Protein AF-A0A517PNP6-F1 (afdb_monomer_lite)

Structure (mmCIF, N/CA/C/O backbone):
data_AF-A0A517PNP6-F1
#
_entry.id   AF-A0A517PNP6-F1
#
loop_
_atom_site.group_PDB
_atom_site.id
_atom_site.type_symbol
_atom_site.label_atom_id
_atom_site.label_alt_id
_atom_site.label_comp_id
_atom_site.label_asym_id
_atom_site.label_entity_id
_atom_site.label_seq_id
_atom_site.pdbx_PDB_ins_code
_atom_site.Cartn_x
_atom_site.Cartn_y
_atom_site.Cartn_z
_atom_site.occupancy
_atom_site.B_iso_or_equiv
_atom_site.auth_seq_id
_atom_site.auth_comp_id
_atom_site.auth_asym_id
_atom_site.auth_atom_id
_atom_site.pdbx_PDB_model_num
ATOM 1 N N . MET A 1 1 ? 23.977 6.084 63.025 1.00 39.59 1 MET A N 1
ATOM 2 C CA . MET A 1 1 ? 22.825 5.503 62.296 1.00 39.59 1 MET A CA 1
ATOM 3 C C . MET A 1 1 ? 22.303 6.537 61.298 1.00 39.59 1 MET A C 1
ATOM 5 O O . MET A 1 1 ? 21.668 7.493 61.716 1.00 39.59 1 MET A O 1
ATOM 9 N N . LYS A 1 2 ? 22.639 6.423 60.004 1.00 38.22 2 LYS A N 1
ATOM 10 C CA . LYS A 1 2 ? 22.184 7.344 58.941 1.00 38.22 2 LYS A CA 1
ATOM 11 C C . LYS A 1 2 ? 21.161 6.611 58.070 1.00 38.22 2 LYS A C 1
ATOM 13 O O . LYS A 1 2 ? 21.527 5.673 57.370 1.00 38.22 2 LYS A O 1
ATOM 18 N N . ARG A 1 3 ? 19.887 7.008 58.148 1.00 41.91 3 ARG A N 1
ATOM 19 C CA . ARG A 1 3 ? 18.810 6.483 57.295 1.00 41.91 3 ARG A CA 1
ATOM 20 C C . ARG A 1 3 ? 18.930 7.127 55.911 1.00 41.91 3 ARG A C 1
ATOM 22 O O . ARG A 1 3 ? 18.845 8.345 55.801 1.00 41.91 3 ARG A O 1
ATOM 29 N N . ARG A 1 4 ? 19.173 6.320 54.877 1.00 45.53 4 ARG A N 1
ATOM 30 C CA . ARG A 1 4 ? 19.109 6.743 53.471 1.00 45.53 4 ARG A CA 1
ATOM 31 C C . ARG A 1 4 ? 17.672 6.545 52.992 1.00 45.53 4 ARG A C 1
ATOM 33 O O . ARG A 1 4 ? 17.178 5.424 53.011 1.00 45.53 4 ARG A O 1
ATOM 40 N N . ILE A 1 5 ? 17.012 7.636 52.620 1.00 50.91 5 IL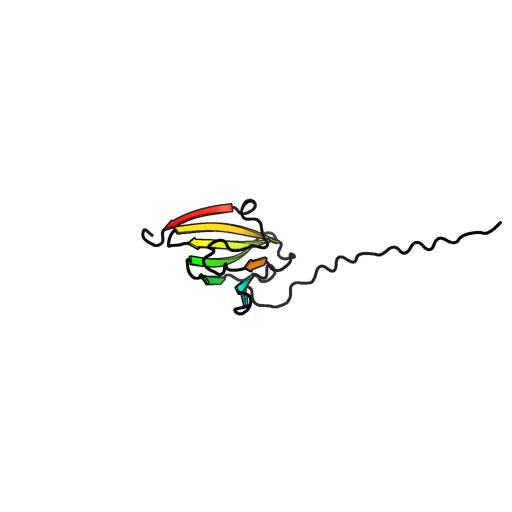E A N 1
ATOM 41 C CA . ILE A 1 5 ? 15.711 7.624 51.947 1.00 50.91 5 ILE A CA 1
ATOM 42 C C . ILE A 1 5 ? 15.995 7.378 50.464 1.00 50.91 5 ILE A C 1
ATOM 44 O O . ILE A 1 5 ? 16.701 8.162 49.836 1.00 50.91 5 ILE A O 1
ATOM 48 N N . ILE A 1 6 ? 15.503 6.261 49.934 1.00 50.97 6 ILE A N 1
ATOM 49 C CA . ILE A 1 6 ? 15.541 5.943 48.504 1.00 50.97 6 ILE A CA 1
ATOM 50 C C . ILE A 1 6 ? 14.221 6.445 47.923 1.00 50.97 6 ILE A C 1
ATOM 52 O O . ILE A 1 6 ? 13.158 5.937 48.270 1.00 50.97 6 ILE A O 1
ATOM 56 N N . LEU A 1 7 ? 14.293 7.483 47.090 1.00 43.91 7 LEU A N 1
ATOM 57 C CA . LEU A 1 7 ? 13.151 8.011 46.353 1.00 43.91 7 LEU A CA 1
ATOM 58 C C . LEU A 1 7 ? 13.003 7.179 45.071 1.00 43.91 7 LEU A C 1
ATOM 60 O O . LEU A 1 7 ? 13.812 7.299 44.153 1.00 43.91 7 LEU A O 1
ATOM 64 N N . LEU A 1 8 ? 12.015 6.287 45.037 1.00 39.94 8 LEU A N 1
ATOM 65 C CA . LEU A 1 8 ? 11.697 5.478 43.863 1.00 39.94 8 LEU A CA 1
ATOM 66 C C . LEU A 1 8 ? 10.794 6.312 42.935 1.00 39.94 8 LEU A C 1
ATOM 68 O O . LEU A 1 8 ? 9.595 6.429 43.182 1.00 39.94 8 LEU A O 1
ATOM 72 N N . LEU A 1 9 ? 11.361 6.935 41.897 1.00 42.62 9 LEU A N 1
ATOM 73 C CA . LEU A 1 9 ? 10.568 7.524 40.813 1.00 42.62 9 LEU A CA 1
ATOM 74 C C . LEU A 1 9 ? 10.058 6.388 39.914 1.00 42.62 9 LEU A C 1
ATOM 76 O O . LEU A 1 9 ? 10.814 5.840 39.114 1.00 42.62 9 LEU A O 1
ATOM 80 N N . LEU A 1 10 ? 8.776 6.040 40.032 1.00 44.78 10 LEU A N 1
ATOM 81 C CA . LEU A 1 10 ? 8.084 5.282 38.993 1.00 44.78 10 LEU A CA 1
ATOM 82 C C . LEU A 1 10 ? 7.849 6.211 37.793 1.00 44.78 10 LEU A C 1
ATOM 84 O O . LEU A 1 10 ? 6.931 7.030 37.808 1.00 44.78 10 LEU A O 1
ATOM 88 N N . LEU A 1 11 ? 8.670 6.077 36.747 1.00 44.19 11 LEU A N 1
ATOM 89 C CA . LEU A 1 11 ? 8.300 6.551 35.416 1.00 44.19 11 LEU A CA 1
ATOM 90 C C . LEU A 1 11 ? 7.168 5.657 34.899 1.00 44.19 11 LEU A C 1
ATOM 92 O O . LEU A 1 11 ? 7.400 4.570 34.374 1.00 44.19 11 LEU A O 1
ATOM 96 N N . LEU A 1 12 ? 5.931 6.124 35.046 1.00 48.09 12 LEU A N 1
ATOM 97 C CA . LEU A 1 12 ? 4.827 5.675 34.209 1.00 48.09 12 LEU A CA 1
ATOM 98 C C . LEU A 1 12 ? 5.134 6.151 32.786 1.00 48.09 12 LEU A C 1
ATOM 100 O O . LEU A 1 12 ? 4.860 7.296 32.431 1.00 48.09 12 LEU A O 1
ATOM 104 N N . ALA A 1 13 ? 5.739 5.276 31.982 1.00 47.84 13 ALA A N 1
ATOM 105 C CA . ALA A 1 13 ? 5.722 5.401 30.535 1.00 47.84 13 ALA A CA 1
ATOM 106 C C . ALA A 1 13 ? 4.257 5.291 30.096 1.00 47.84 13 ALA A C 1
ATOM 108 O O . ALA A 1 13 ? 3.737 4.207 29.834 1.00 47.84 13 ALA A O 1
ATOM 109 N N . GLY A 1 14 ? 3.560 6.427 30.107 1.00 39.97 14 GLY A N 1
ATOM 110 C CA . GLY A 1 14 ? 2.266 6.562 29.474 1.00 39.97 14 GLY A CA 1
ATOM 111 C C . GLY A 1 14 ? 2.460 6.245 28.003 1.00 39.97 14 GLY A C 1
ATOM 112 O O . GLY A 1 14 ? 2.969 7.076 27.254 1.00 39.97 14 GLY A O 1
ATOM 113 N N . CYS A 1 15 ? 2.083 5.031 27.604 1.00 42.53 15 CYS A N 1
ATOM 114 C CA . CYS A 1 15 ? 1.842 4.690 26.214 1.00 42.53 15 CYS A CA 1
ATOM 115 C C . CYS A 1 15 ? 0.694 5.589 25.751 1.00 42.53 15 CYS A C 1
ATOM 117 O O . CYS A 1 15 ? -0.475 5.216 25.833 1.00 42.53 15 CYS A O 1
ATOM 119 N N . SER A 1 16 ? 1.019 6.817 25.348 1.00 41.34 16 SER A N 1
ATOM 120 C CA . SER A 1 16 ? 0.092 7.678 24.635 1.00 41.34 16 SER A CA 1
ATOM 121 C C . SER A 1 16 ? -0.145 6.988 23.304 1.00 41.34 16 SER A C 1
ATOM 123 O O . SER A 1 16 ? 0.631 7.153 22.368 1.00 41.34 16 SER A O 1
ATOM 125 N N . ARG A 1 17 ? -1.183 6.145 23.243 1.00 52.44 17 ARG A N 1
ATOM 126 C CA . ARG A 1 17 ? -1.784 5.753 21.972 1.00 52.44 17 ARG A CA 1
ATOM 127 C C . ARG A 1 17 ? -2.246 7.057 21.345 1.00 52.44 17 ARG A C 1
ATOM 129 O O . ARG A 1 17 ? -3.242 7.632 21.776 1.00 52.44 17 ARG A O 1
ATOM 136 N N . SER A 1 18 ? -1.446 7.576 20.422 1.00 51.88 18 SER A N 1
ATOM 137 C CA . SER A 1 18 ? -1.815 8.716 19.600 1.00 51.88 18 SER A CA 1
ATOM 138 C C . SER A 1 18 ? -3.134 8.364 18.931 1.00 51.88 18 SER A C 1
ATOM 140 O O . SER A 1 18 ? -3.201 7.418 18.150 1.00 51.88 18 SER A O 1
ATOM 142 N N . THR A 1 19 ? -4.197 9.079 19.287 1.00 52.09 19 THR A N 1
ATOM 143 C CA . THR A 1 19 ? -5.468 8.977 18.579 1.00 52.09 19 THR A CA 1
ATOM 144 C C . THR A 1 19 ? -5.212 9.294 17.106 1.00 52.09 19 THR A C 1
ATOM 146 O O . THR A 1 19 ? -4.596 10.332 16.835 1.00 52.09 19 THR A O 1
ATOM 149 N N . PRO A 1 20 ? -5.646 8.438 16.169 1.00 55.12 20 PRO A N 1
ATOM 150 C CA . PRO A 1 20 ? -5.468 8.675 14.745 1.00 55.12 20 PRO A CA 1
ATOM 151 C C . PRO A 1 20 ? -5.992 10.063 14.354 1.00 55.12 20 PRO A C 1
ATOM 153 O O . PRO A 1 20 ? -7.112 10.443 14.698 1.00 55.12 20 PRO A O 1
ATOM 156 N N . SER A 1 21 ? -5.145 10.846 13.687 1.00 55.69 21 SER A N 1
ATOM 157 C CA . SER A 1 21 ? -5.456 12.201 13.214 1.00 55.69 21 SER A CA 1
ATOM 158 C C . SER A 1 21 ? -6.563 12.162 12.140 1.00 55.69 21 SER A C 1
ATOM 160 O O . SER A 1 21 ? -6.591 11.198 11.370 1.00 55.69 21 SER A O 1
ATOM 162 N N . PRO A 1 22 ? -7.445 13.182 12.017 1.00 64.44 22 PRO A N 1
ATOM 163 C CA . PRO A 1 22 ? -8.523 13.245 11.016 1.00 64.44 22 PRO A CA 1
ATOM 164 C C . PRO A 1 22 ? -8.007 13.557 9.593 1.00 64.44 22 PRO A C 1
ATOM 166 O O . PRO A 1 22 ? -8.550 14.401 8.881 1.00 64.44 22 PRO A O 1
ATOM 169 N N . GLY A 1 23 ? -6.912 12.912 9.190 1.00 79.88 23 GLY A N 1
ATOM 170 C CA . GLY A 1 23 ? -6.322 13.014 7.859 1.00 79.88 23 GLY A CA 1
ATOM 171 C C . GLY A 1 23 ? -7.061 12.171 6.812 1.00 79.88 23 GLY A C 1
ATOM 172 O O . GLY A 1 23 ? -7.981 11.422 7.142 1.00 79.88 23 GLY A O 1
ATOM 173 N N . PRO A 1 24 ? -6.663 12.269 5.533 1.00 91.44 24 PRO A N 1
ATOM 174 C CA . PRO A 1 24 ? -7.228 11.438 4.475 1.00 91.44 24 PRO A CA 1
ATOM 175 C C . PRO A 1 24 ? -6.920 9.948 4.705 1.00 91.44 24 PRO A C 1
ATOM 177 O O . PRO A 1 24 ? -5.929 9.602 5.342 1.00 91.44 24 PRO A O 1
ATOM 180 N N . ALA A 1 25 ? -7.738 9.063 4.124 1.00 93.56 25 ALA A N 1
ATOM 181 C CA . ALA A 1 25 ? -7.502 7.614 4.169 1.00 93.56 25 ALA A CA 1
ATOM 182 C C . ALA A 1 25 ? -6.161 7.210 3.536 1.00 93.56 25 ALA A C 1
ATOM 184 O O . ALA A 1 25 ? -5.490 6.312 4.030 1.00 93.56 25 ALA A O 1
ATOM 185 N N . ILE A 1 26 ? -5.776 7.893 2.451 1.00 96.56 26 ILE A N 1
ATOM 186 C CA . ILE A 1 26 ? -4.490 7.729 1.770 1.00 96.56 26 ILE A CA 1
ATOM 187 C C . ILE A 1 26 ? -3.952 9.123 1.429 1.00 96.56 26 ILE A C 1
ATOM 189 O O . ILE A 1 26 ? -4.696 9.953 0.887 1.00 96.56 26 ILE A O 1
ATOM 193 N N . SER A 1 27 ? -2.678 9.367 1.725 1.00 96.00 27 SER A N 1
ATOM 194 C CA . SER A 1 27 ? -1.918 10.561 1.335 1.00 96.00 27 SER A CA 1
ATOM 195 C C . SER A 1 27 ? -0.564 10.180 0.748 1.00 96.00 27 SER A C 1
ATOM 197 O O . SER A 1 27 ? -0.051 9.098 1.022 1.00 96.00 27 SER A O 1
ATOM 199 N N . PHE A 1 28 ? 0.033 11.097 -0.011 1.00 97.12 28 PHE A N 1
ATOM 200 C CA . PHE A 1 28 ? 1.368 10.940 -0.573 1.00 97.12 28 PHE A CA 1
ATOM 201 C C . PHE A 1 28 ? 2.192 12.197 -0.321 1.00 97.12 28 PHE A C 1
ATOM 203 O O . PHE A 1 28 ? 1.721 13.304 -0.584 1.00 97.12 28 PHE A O 1
ATOM 210 N N . ASP A 1 29 ? 3.397 12.012 0.204 1.00 96.88 29 ASP A N 1
ATOM 211 C CA . ASP A 1 29 ? 4.413 13.054 0.282 1.00 96.88 29 ASP A CA 1
ATOM 212 C C . ASP A 1 29 ? 5.367 12.899 -0.906 1.00 96.88 29 ASP A C 1
ATOM 214 O O . ASP A 1 29 ? 6.209 12.002 -0.929 1.00 96.88 29 ASP A O 1
ATOM 218 N N . GLU A 1 30 ? 5.231 13.785 -1.893 1.00 93.62 30 GLU A N 1
ATOM 219 C CA . GLU A 1 30 ? 6.047 13.776 -3.110 1.00 93.62 30 GLU A CA 1
ATOM 220 C C . GLU A 1 30 ? 7.535 14.018 -2.830 1.00 93.62 30 GLU A C 1
ATOM 222 O O . GLU A 1 30 ? 8.388 13.501 -3.551 1.00 93.62 30 GLU A O 1
ATOM 227 N N . ALA A 1 31 ? 7.868 14.785 -1.786 1.00 94.38 31 ALA A N 1
ATOM 228 C CA . ALA A 1 31 ? 9.253 15.132 -1.489 1.00 94.38 31 ALA A CA 1
ATOM 229 C C . ALA A 1 31 ? 10.025 13.930 -0.933 1.00 94.38 31 ALA A C 1
ATOM 231 O O . ALA A 1 31 ? 11.188 13.711 -1.285 1.00 94.38 31 ALA A O 1
ATOM 232 N N . SER A 1 32 ? 9.384 13.143 -0.067 1.00 94.62 32 SER A N 1
ATOM 233 C CA . SER A 1 32 ? 9.986 11.931 0.494 1.00 94.62 32 SER A CA 1
ATOM 234 C C . SER A 1 32 ? 9.713 10.679 -0.341 1.00 94.62 32 SER A C 1
ATOM 236 O O . SER A 1 32 ? 10.523 9.750 -0.292 1.00 94.62 32 SER A O 1
ATOM 238 N N . GLY A 1 33 ? 8.650 10.669 -1.150 1.00 96.31 33 GLY A N 1
ATOM 239 C CA . GLY A 1 33 ? 8.180 9.497 -1.887 1.00 96.31 33 GLY A CA 1
ATOM 240 C C . GLY A 1 33 ? 7.414 8.512 -1.002 1.00 96.31 33 GLY A C 1
ATOM 241 O O . GLY A 1 33 ? 7.466 7.310 -1.250 1.00 96.31 33 GLY A O 1
ATOM 242 N N . VAL A 1 34 ? 6.745 8.993 0.050 1.00 98.38 34 VAL A N 1
ATOM 243 C CA . VAL A 1 34 ? 6.077 8.141 1.045 1.00 98.38 34 VAL A CA 1
ATOM 244 C C . VAL A 1 34 ? 4.563 8.187 0.879 1.00 98.38 34 VAL A C 1
ATOM 246 O O . VAL A 1 34 ? 3.930 9.239 0.995 1.00 98.38 34 VAL A O 1
ATOM 249 N N . ILE A 1 35 ? 3.968 7.018 0.664 1.00 98.25 35 ILE A N 1
ATOM 250 C CA . ILE A 1 35 ? 2.524 6.794 0.744 1.00 98.25 35 ILE A CA 1
ATOM 251 C C . ILE A 1 35 ? 2.185 6.512 2.206 1.00 98.25 35 ILE A C 1
ATOM 253 O O . ILE A 1 35 ? 2.846 5.705 2.856 1.00 98.25 35 ILE A O 1
ATOM 257 N N . THR A 1 36 ? 1.150 7.162 2.728 1.00 97.81 36 THR A N 1
ATOM 258 C CA . THR A 1 36 ? 0.634 6.925 4.082 1.00 97.81 36 THR A CA 1
ATOM 259 C C . THR A 1 36 ? -0.825 6.501 4.011 1.00 97.81 36 THR A C 1
ATOM 261 O O . THR A 1 36 ? -1.623 7.164 3.346 1.00 97.81 36 THR A O 1
ATOM 264 N N . ILE A 1 37 ? -1.176 5.425 4.714 1.00 97.62 37 ILE A N 1
ATOM 265 C CA . ILE A 1 37 ? -2.542 4.911 4.844 1.00 97.62 37 ILE A CA 1
ATOM 266 C C . ILE A 1 37 ? -2.967 5.078 6.303 1.00 97.62 37 ILE A C 1
ATOM 268 O O . ILE A 1 37 ? -2.288 4.602 7.214 1.00 97.62 37 ILE A O 1
ATOM 272 N N . ASN A 1 38 ? -4.084 5.763 6.536 1.00 96.62 38 ASN A N 1
ATOM 273 C CA . ASN A 1 38 ? -4.619 5.969 7.878 1.00 96.62 38 ASN A CA 1
ATOM 274 C C . ASN A 1 38 ? -5.596 4.834 8.235 1.00 96.62 38 ASN A C 1
ATOM 276 O O . ASN A 1 38 ? -6.708 4.822 7.699 1.00 96.62 38 ASN A O 1
ATOM 280 N N . PRO A 1 39 ? -5.232 3.910 9.147 1.00 97.00 39 PRO A N 1
ATOM 281 C CA . PRO A 1 39 ? -6.054 2.746 9.463 1.00 97.00 39 PRO A CA 1
ATOM 282 C C . PRO A 1 39 ? -7.357 3.092 10.184 1.00 97.00 39 PRO A C 1
ATOM 284 O O . PRO A 1 39 ? -8.227 2.242 10.296 1.00 97.00 39 PRO A O 1
ATOM 287 N N . ALA A 1 40 ? -7.522 4.325 10.664 1.00 96.19 40 ALA A N 1
ATOM 288 C CA . ALA A 1 40 ? -8.724 4.747 11.374 1.00 96.19 40 ALA A CA 1
ATOM 289 C C . ALA A 1 40 ? -9.834 5.294 10.469 1.00 96.19 40 ALA A C 1
ATOM 291 O O . ALA A 1 40 ? -10.934 5.577 10.951 1.00 96.19 40 ALA A O 1
ATOM 292 N N . VAL A 1 41 ? -9.552 5.499 9.182 1.00 95.25 41 VAL A N 1
ATOM 293 C CA . VAL A 1 41 ? -10.505 6.089 8.241 1.00 95.25 41 VAL A CA 1
ATOM 294 C C . VAL A 1 41 ? -11.190 4.981 7.452 1.00 95.25 41 VAL A C 1
ATOM 296 O O . VAL A 1 41 ? -10.599 4.397 6.545 1.00 95.25 41 VAL A O 1
ATOM 299 N N . ASP A 1 42 ? -12.471 4.752 7.747 1.00 95.44 42 ASP A N 1
ATOM 300 C CA . ASP A 1 42 ? -13.289 3.786 7.014 1.00 95.44 42 ASP A CA 1
ATOM 301 C C . ASP A 1 42 ? -13.703 4.358 5.655 1.00 95.44 42 ASP A C 1
ATOM 303 O O . ASP A 1 42 ? -14.731 5.023 5.506 1.00 95.44 42 ASP A O 1
ATOM 307 N N . ALA A 1 43 ? -12.859 4.152 4.651 1.00 92.44 43 ALA A N 1
ATOM 308 C CA . ALA A 1 43 ? -13.127 4.584 3.292 1.00 92.44 43 ALA A CA 1
ATOM 309 C C . ALA A 1 43 ? -12.642 3.541 2.293 1.00 92.44 43 ALA A C 1
ATOM 311 O O . ALA A 1 43 ? -11.550 2.989 2.428 1.00 92.44 43 ALA A O 1
ATOM 312 N N . LYS A 1 44 ? -13.429 3.333 1.234 1.00 96.25 44 LYS A N 1
ATOM 313 C CA . LYS A 1 44 ? -12.992 2.577 0.060 1.00 96.25 44 LYS A CA 1
ATOM 314 C C . LYS A 1 44 ? -12.329 3.511 -0.934 1.00 96.25 44 LYS A C 1
ATOM 316 O O . LYS A 1 44 ? -12.971 4.447 -1.416 1.00 96.25 44 LYS A O 1
ATOM 321 N N . ARG A 1 45 ? -11.055 3.283 -1.234 1.00 96.25 45 ARG A N 1
ATOM 322 C CA . ARG A 1 45 ? -10.288 4.140 -2.137 1.00 96.25 45 ARG A CA 1
ATOM 323 C C . ARG A 1 45 ? -9.172 3.353 -2.796 1.00 96.25 45 ARG A C 1
ATOM 325 O O . ARG A 1 45 ? -8.408 2.693 -2.111 1.00 96.25 45 ARG A O 1
ATOM 332 N N . LYS A 1 46 ? -9.041 3.511 -4.111 1.00 97.69 46 LYS A N 1
ATOM 333 C CA . LYS A 1 46 ? -7.945 2.965 -4.907 1.00 97.69 46 LYS A CA 1
ATOM 334 C C . LYS A 1 46 ? -7.083 4.093 -5.450 1.00 97.69 46 LYS A C 1
ATOM 336 O O . LYS A 1 46 ? -7.619 5.057 -5.999 1.00 97.69 46 LYS A O 1
ATOM 341 N N . ILE A 1 47 ? -5.772 3.980 -5.302 1.00 97.50 47 ILE A N 1
ATOM 342 C CA . ILE A 1 47 ? -4.813 4.920 -5.881 1.00 97.50 47 ILE A CA 1
ATOM 343 C C . ILE A 1 47 ? -3.512 4.203 -6.230 1.00 97.50 47 ILE A C 1
ATOM 345 O O . ILE A 1 47 ? -3.111 3.270 -5.539 1.00 97.50 47 ILE A O 1
ATOM 349 N N . SER A 1 48 ? -2.875 4.638 -7.312 1.00 97.75 48 SER A N 1
ATOM 350 C CA . SER A 1 48 ? -1.616 4.092 -7.806 1.00 97.75 48 SER A CA 1
ATOM 351 C C . SER A 1 48 ? -0.565 5.193 -7.879 1.00 97.75 48 SER A C 1
ATOM 353 O O . SER A 1 48 ? -0.885 6.327 -8.247 1.00 97.75 48 SER A O 1
ATOM 355 N N . TYR A 1 49 ? 0.667 4.855 -7.513 1.00 97.44 49 TYR A N 1
ATOM 356 C CA . TYR A 1 49 ? 1.824 5.740 -7.533 1.00 97.44 49 TYR A CA 1
ATOM 357 C C . TYR A 1 49 ? 2.973 5.056 -8.270 1.00 97.44 49 TYR A C 1
ATOM 359 O O . TYR A 1 49 ? 3.392 3.959 -7.901 1.00 97.44 49 TYR A O 1
ATOM 367 N N . GLY A 1 50 ? 3.464 5.708 -9.322 1.00 95.25 50 GLY A N 1
ATOM 368 C CA . GLY A 1 50 ? 4.546 5.194 -10.155 1.00 95.25 50 GLY A CA 1
ATOM 369 C C . GLY A 1 50 ? 5.933 5.543 -9.620 1.00 95.25 50 GLY A C 1
ATOM 370 O O . GLY A 1 50 ? 6.144 6.603 -9.029 1.00 95.25 50 GLY A O 1
ATOM 371 N N . PHE A 1 51 ? 6.884 4.663 -9.902 1.00 95.00 51 PHE A N 1
ATOM 372 C CA . PHE A 1 51 ? 8.325 4.870 -9.791 1.00 95.00 51 PHE A CA 1
ATOM 373 C C . PHE A 1 51 ? 8.987 4.400 -11.107 1.00 95.00 51 PHE A C 1
ATOM 375 O O . PHE A 1 51 ? 8.306 3.834 -11.959 1.00 95.00 51 PHE A O 1
ATOM 382 N N . PRO A 1 52 ? 10.285 4.662 -11.356 1.00 93.00 52 PRO A N 1
ATOM 383 C CA . PRO A 1 52 ? 10.869 4.506 -12.695 1.00 93.00 52 PRO A CA 1
ATOM 384 C C . PRO A 1 52 ? 10.682 3.144 -13.384 1.00 93.00 52 PRO A C 1
ATOM 386 O O . PRO A 1 52 ? 10.640 3.110 -14.610 1.00 93.00 52 PRO A O 1
ATOM 389 N N . LEU A 1 53 ? 10.582 2.051 -12.623 1.00 94.06 53 LEU A N 1
ATOM 390 C CA . LEU A 1 53 ? 10.479 0.682 -13.143 1.00 94.06 53 LEU A CA 1
ATOM 391 C C . LEU A 1 53 ? 9.162 -0.017 -12.781 1.00 94.06 53 LEU A C 1
ATOM 393 O O . LEU A 1 53 ? 9.036 -1.220 -12.996 1.00 94.06 53 LEU A O 1
ATOM 397 N N . GLY A 1 54 ? 8.190 0.702 -12.222 1.00 96.25 54 GLY A N 1
ATOM 398 C CA . GLY A 1 54 ? 6.971 0.062 -11.749 1.00 96.25 54 GLY A CA 1
ATOM 399 C C . GLY A 1 54 ? 6.030 0.988 -11.001 1.00 96.25 54 GLY A C 1
ATOM 400 O O . GLY A 1 54 ? 6.079 2.218 -11.118 1.00 96.25 54 GLY A O 1
ATOM 401 N N . SER A 1 55 ? 5.151 0.392 -10.210 1.00 97.38 55 SER A N 1
ATOM 402 C CA . SER A 1 55 ? 4.161 1.121 -9.437 1.00 97.38 55 SER A CA 1
ATOM 403 C C . SER A 1 55 ? 3.736 0.378 -8.176 1.00 97.38 55 SER A C 1
ATOM 405 O O . SER A 1 55 ? 3.802 -0.847 -8.063 1.00 97.38 55 SER A O 1
ATOM 407 N N . VAL A 1 56 ? 3.260 1.152 -7.205 1.00 98.31 56 VAL A N 1
ATOM 408 C CA . VAL A 1 56 ? 2.506 0.644 -6.060 1.00 98.31 56 VAL A CA 1
ATOM 409 C C . VAL A 1 56 ? 1.065 1.091 -6.210 1.00 98.31 56 VAL A C 1
ATOM 411 O O . VAL A 1 56 ? 0.790 2.284 -6.341 1.00 98.31 56 VAL A O 1
ATOM 414 N N . THR A 1 57 ? 0.129 0.150 -6.130 1.00 98.56 57 THR A N 1
ATOM 415 C CA . THR A 1 57 ? -1.300 0.461 -6.016 1.00 98.56 57 THR A CA 1
ATOM 416 C C . THR A 1 57 ? -1.812 0.041 -4.649 1.00 98.56 57 THR A C 1
ATOM 418 O O . THR A 1 57 ? -1.629 -1.099 -4.233 1.00 98.56 57 THR A O 1
ATOM 421 N N . VAL A 1 58 ? -2.483 0.963 -3.965 1.00 98.38 58 VAL A N 1
ATOM 422 C CA . VAL A 1 58 ? -3.163 0.714 -2.693 1.00 98.38 58 VAL A CA 1
ATOM 423 C C . VAL A 1 58 ? -4.663 0.830 -2.914 1.00 98.38 58 VAL A C 1
ATOM 425 O O . VAL A 1 58 ? -5.141 1.831 -3.456 1.00 98.38 58 VAL A O 1
ATOM 428 N N . GLU A 1 59 ? -5.410 -0.171 -2.462 1.00 98.44 59 GLU A N 1
ATOM 429 C CA . GLU A 1 59 ? -6.869 -0.167 -2.460 1.00 98.44 59 GLU A CA 1
ATOM 430 C C . GLU A 1 59 ? -7.406 -0.451 -1.057 1.00 98.44 59 GLU A C 1
ATOM 432 O O . GLU A 1 59 ? -7.436 -1.595 -0.617 1.00 98.44 59 GLU A O 1
ATOM 437 N N . THR A 1 60 ? -7.850 0.577 -0.332 1.00 98.12 60 THR A N 1
ATOM 438 C CA . THR A 1 60 ? -8.543 0.374 0.944 1.00 98.12 60 THR A CA 1
ATOM 439 C C . THR A 1 60 ? -9.924 -0.226 0.685 1.00 98.12 60 THR A C 1
ATOM 441 O O . THR A 1 60 ? -10.697 0.280 -0.131 1.00 98.12 60 THR A O 1
ATOM 444 N N . LEU A 1 61 ? -10.247 -1.313 1.383 1.00 98.19 61 LEU A N 1
ATOM 445 C CA . LEU A 1 61 ? -11.504 -2.056 1.248 1.00 98.19 61 LEU A CA 1
ATOM 446 C C . LEU A 1 61 ? -12.521 -1.702 2.346 1.00 98.19 61 LEU A C 1
ATOM 448 O O . LEU A 1 61 ? -13.685 -2.101 2.255 1.00 98.19 61 LEU A O 1
ATOM 452 N N . GLY A 1 62 ? -12.095 -0.925 3.344 1.00 97.06 62 GLY A N 1
ATOM 453 C CA . GLY A 1 62 ? -12.884 -0.509 4.503 1.00 97.06 62 GLY A CA 1
ATOM 454 C C . GLY A 1 62 ? -12.582 -1.333 5.753 1.00 97.06 62 GLY A C 1
ATOM 455 O O . GLY A 1 62 ? -11.697 -2.195 5.760 1.00 97.06 62 GLY A O 1
ATOM 456 N N . HIS A 1 63 ? -13.312 -1.046 6.826 1.00 97.94 63 HIS A N 1
ATOM 457 C CA . HIS A 1 63 ? -13.119 -1.709 8.110 1.00 97.94 63 HIS A CA 1
ATOM 458 C C . HIS A 1 63 ? -13.871 -3.038 8.212 1.00 97.94 63 HIS A C 1
ATOM 460 O O . HIS A 1 63 ? -15.019 -3.179 7.780 1.00 97.94 63 HIS A O 1
ATOM 466 N N . LYS A 1 64 ? -13.247 -4.013 8.872 1.00 97.56 64 LYS A N 1
ATOM 467 C CA . LYS A 1 64 ? -13.875 -5.267 9.284 1.00 97.56 64 LYS A CA 1
ATOM 468 C C . LYS A 1 64 ? -13.261 -5.734 10.599 1.00 97.56 64 LYS A C 1
ATOM 470 O O . LYS A 1 64 ? -12.049 -5.782 10.720 1.00 97.56 64 LYS A O 1
ATOM 475 N N . GLU A 1 65 ? -14.101 -6.085 11.573 1.00 96.56 65 GLU 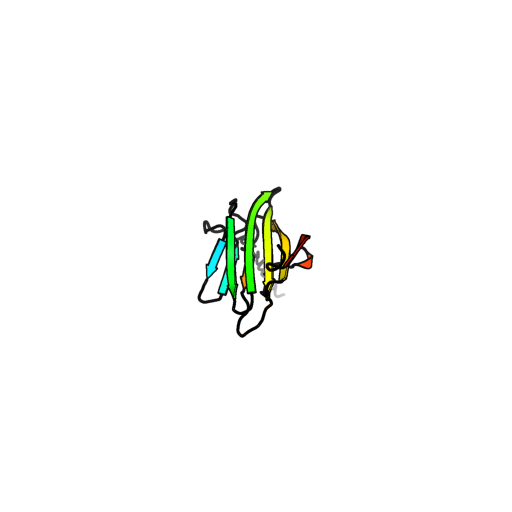A N 1
ATOM 476 C CA . GLU A 1 65 ? -13.659 -6.703 12.841 1.00 96.56 65 GLU A CA 1
ATOM 477 C C . GLU A 1 65 ? -12.591 -5.891 13.611 1.00 96.56 65 GLU A C 1
ATOM 479 O O . GLU A 1 65 ? -11.775 -6.447 14.334 1.00 96.56 65 GLU A O 1
ATOM 484 N N . GLY A 1 66 ? -12.624 -4.556 13.502 1.00 97.06 66 GLY A N 1
ATOM 485 C CA . GLY A 1 66 ? -11.651 -3.675 14.165 1.00 97.06 66 GLY A CA 1
ATOM 486 C C . GLY A 1 66 ? -10.328 -3.507 13.411 1.00 97.06 66 GLY A C 1
ATOM 487 O O . GLY A 1 66 ? -9.404 -2.895 13.942 1.00 97.06 66 GLY A O 1
ATOM 488 N N . GLU A 1 67 ? -10.250 -3.992 12.173 1.00 97.75 67 GLU A N 1
ATOM 489 C CA . GLU A 1 67 ? -9.105 -3.844 11.277 1.00 97.75 67 GLU A CA 1
ATOM 490 C C . GLU A 1 67 ? -9.497 -3.055 10.023 1.00 97.75 67 GLU A C 1
ATOM 492 O O . GLU A 1 67 ? -10.611 -3.197 9.512 1.00 97.75 67 GLU A O 1
ATOM 497 N N . LEU A 1 68 ? -8.574 -2.255 9.492 1.00 97.69 68 LEU A N 1
ATOM 498 C CA . LEU A 1 68 ? -8.616 -1.814 8.105 1.00 97.69 68 LEU A CA 1
ATOM 499 C C . LEU A 1 68 ? -8.138 -2.964 7.214 1.00 97.69 68 LEU A C 1
ATOM 501 O O . LEU A 1 68 ? -7.059 -3.523 7.423 1.00 97.69 68 LEU A O 1
ATOM 505 N N . LEU A 1 69 ? -8.920 -3.266 6.180 1.00 98.38 69 LEU A N 1
ATOM 506 C CA . LEU A 1 69 ? -8.511 -4.130 5.080 1.00 98.38 69 LEU A CA 1
ATOM 507 C C . LEU A 1 69 ? -8.047 -3.271 3.902 1.00 98.38 69 LEU A C 1
ATOM 509 O O . LEU A 1 69 ? -8.745 -2.329 3.512 1.00 98.38 69 LEU A O 1
ATOM 513 N N . PHE A 1 70 ? -6.916 -3.616 3.292 1.00 98.44 70 PHE A N 1
ATOM 514 C CA . PHE A 1 70 ? -6.480 -2.998 2.039 1.00 98.44 70 PHE A CA 1
ATOM 515 C C . PHE A 1 70 ? -5.734 -3.991 1.146 1.00 98.44 70 PHE A C 1
ATOM 517 O O . PHE A 1 70 ? -5.042 -4.876 1.643 1.00 98.44 70 PHE A O 1
ATOM 524 N N . GLU A 1 71 ? -5.877 -3.855 -0.171 1.00 98.56 71 GLU A N 1
ATOM 525 C CA . GLU A 1 71 ? -4.996 -4.527 -1.121 1.00 98.56 71 GLU A CA 1
ATOM 526 C C . GLU A 1 71 ? -3.759 -3.669 -1.381 1.00 98.56 71 GLU A C 1
ATOM 528 O O . GLU A 1 71 ? -3.853 -2.460 -1.615 1.00 98.56 71 GLU A O 1
ATOM 533 N N . TYR A 1 72 ? -2.605 -4.321 -1.366 1.00 98.62 72 TYR A N 1
ATOM 534 C CA . 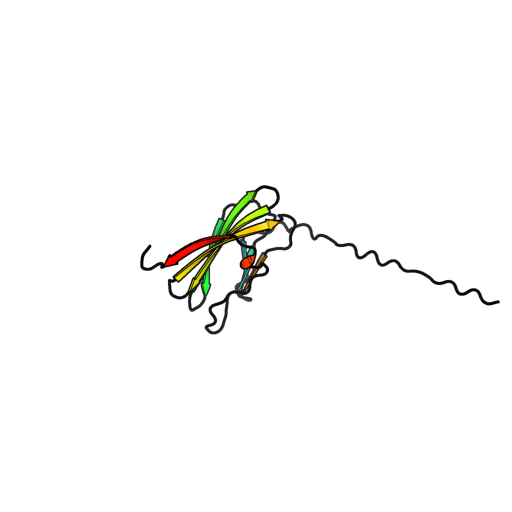TYR A 1 72 ? -1.329 -3.781 -1.802 1.00 98.62 72 TYR A CA 1
ATOM 535 C C . TYR A 1 72 ? -0.915 -4.521 -3.072 1.00 98.62 72 TYR A C 1
ATOM 537 O O . TYR A 1 72 ? -0.732 -5.738 -3.060 1.00 98.62 72 TYR A O 1
ATOM 545 N N . THR A 1 73 ? -0.811 -3.791 -4.178 1.00 98.56 73 THR A N 1
ATOM 546 C CA . THR A 1 73 ? -0.274 -4.304 -5.440 1.00 98.56 73 THR A CA 1
ATOM 547 C C . THR A 1 73 ? 1.105 -3.718 -5.659 1.00 98.56 73 THR A C 1
ATOM 549 O O . THR A 1 73 ? 1.245 -2.494 -5.714 1.00 98.56 73 THR A O 1
ATOM 552 N N . HIS A 1 74 ? 2.087 -4.593 -5.820 1.00 98.31 74 HIS A N 1
ATOM 553 C CA . HIS A 1 74 ? 3.425 -4.237 -6.257 1.00 98.31 74 HIS A CA 1
ATOM 554 C C . HIS A 1 74 ? 3.585 -4.676 -7.710 1.00 98.31 74 HIS A C 1
ATOM 556 O O . HIS A 1 74 ? 3.407 -5.856 -8.013 1.00 98.31 74 HIS A O 1
ATOM 562 N N . GLU A 1 75 ? 3.861 -3.726 -8.597 1.00 98.00 75 GLU A N 1
ATOM 563 C CA . GLU A 1 75 ? 4.095 -3.964 -10.017 1.00 98.00 75 GLU A CA 1
ATOM 564 C C . GLU A 1 75 ? 5.501 -3.496 -10.393 1.00 98.00 75 GLU A C 1
ATOM 566 O O . GLU A 1 75 ? 5.914 -2.402 -10.009 1.00 98.00 75 GLU A O 1
ATOM 571 N N . VAL A 1 76 ? 6.221 -4.339 -11.132 1.00 97.56 76 VAL A N 1
ATOM 572 C CA . VAL A 1 76 ? 7.567 -4.086 -11.651 1.00 97.56 76 VAL A CA 1
ATOM 573 C C . VAL A 1 76 ? 7.635 -4.613 -13.078 1.00 97.56 76 VAL A C 1
ATOM 575 O O . VAL A 1 76 ? 7.352 -5.787 -13.326 1.00 97.56 76 VAL A O 1
ATOM 578 N N . GLU A 1 77 ? 8.022 -3.746 -14.014 1.00 94.88 77 GLU A N 1
ATOM 579 C CA . GLU A 1 77 ? 8.199 -4.061 -15.439 1.00 94.88 77 GLU A CA 1
ATOM 580 C C . GLU A 1 77 ? 7.021 -4.846 -16.059 1.00 94.88 77 GLU A C 1
ATOM 582 O O . GLU A 1 77 ? 7.190 -5.694 -16.937 1.00 94.88 77 GLU A O 1
ATOM 587 N N . GLY A 1 78 ? 5.800 -4.558 -15.604 1.00 93.62 78 GLY A N 1
ATOM 588 C CA . GLY A 1 78 ? 4.560 -5.166 -16.067 1.00 93.62 78 GLY A CA 1
ATOM 589 C C . GLY A 1 78 ? 4.207 -6.520 -15.447 1.00 93.62 78 GLY A C 1
ATOM 590 O O . GLY A 1 78 ? 3.152 -7.061 -15.784 1.00 93.62 78 GLY A O 1
ATOM 591 N N . GLY A 1 79 ? 5.026 -7.079 -14.557 1.00 97.69 79 GLY A N 1
ATOM 592 C CA . GLY A 1 79 ? 4.636 -8.175 -13.663 1.00 97.69 79 GLY A CA 1
ATOM 593 C C . GLY A 1 79 ? 4.104 -7.615 -12.346 1.00 97.69 79 GLY A C 1
ATOM 594 O O . GLY A 1 79 ? 4.640 -6.630 -11.846 1.00 97.69 79 GLY A O 1
ATOM 595 N N . TYR A 1 80 ? 3.058 -8.209 -11.771 1.00 97.94 80 TYR A N 1
ATOM 596 C CA . TYR A 1 80 ? 2.512 -7.727 -10.501 1.00 97.94 80 TYR A CA 1
ATOM 597 C C . TYR A 1 80 ? 2.133 -8.843 -9.535 1.00 97.94 80 TYR A C 1
ATOM 599 O O . TYR A 1 80 ? 1.731 -9.938 -9.932 1.00 97.94 80 TYR A O 1
ATOM 607 N N . THR A 1 81 ? 2.168 -8.513 -8.247 1.00 98.06 81 THR A N 1
ATOM 608 C CA . THR A 1 81 ? 1.636 -9.341 -7.163 1.00 98.06 81 THR A CA 1
ATOM 609 C C . THR A 1 81 ? 0.706 -8.512 -6.290 1.00 98.06 81 THR A C 1
ATOM 611 O O . THR A 1 81 ? 0.973 -7.343 -6.011 1.00 98.06 81 THR A O 1
ATOM 614 N N . VAL A 1 82 ? -0.394 -9.119 -5.849 1.00 98.38 82 VAL A N 1
ATOM 615 C CA . VAL A 1 82 ? -1.394 -8.501 -4.978 1.00 98.38 82 VAL A CA 1
ATOM 616 C C . VAL A 1 82 ? -1.470 -9.247 -3.657 1.00 98.38 82 VAL A C 1
ATOM 618 O O . VAL A 1 82 ? -1.681 -10.463 -3.619 1.00 98.38 82 VAL A O 1
ATOM 621 N N . TYR A 1 83 ? -1.383 -8.483 -2.577 1.00 98.62 83 TYR A N 1
ATOM 622 C CA . TYR A 1 83 ? -1.550 -8.942 -1.208 1.00 98.62 83 TYR A CA 1
ATOM 623 C C . TYR A 1 83 ? -2.771 -8.276 -0.581 1.00 98.62 83 TYR A C 1
ATOM 625 O O . TYR A 1 83 ? -3.039 -7.101 -0.819 1.00 98.62 83 TYR A O 1
ATOM 633 N N . LEU A 1 84 ? -3.502 -9.026 0.239 1.00 98.50 84 LEU A N 1
ATOM 634 C CA . LEU A 1 84 ? -4.531 -8.506 1.127 1.00 98.50 84 LEU A CA 1
ATOM 635 C C . LEU A 1 84 ? -3.911 -8.320 2.509 1.00 98.50 84 LEU A C 1
ATOM 637 O O . LEU A 1 84 ? -3.605 -9.293 3.206 1.00 98.50 84 LEU A O 1
ATOM 641 N N . CYS A 1 85 ? -3.771 -7.062 2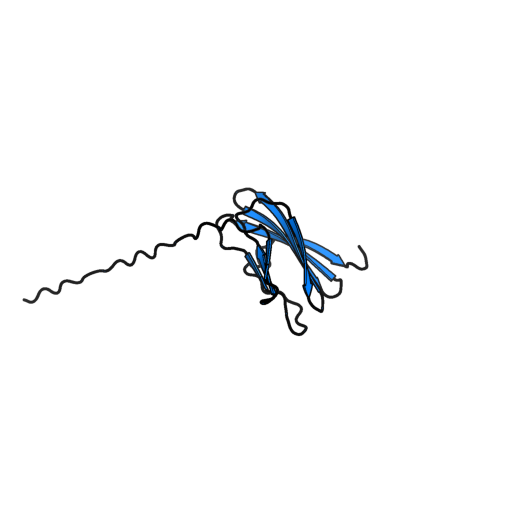.895 1.00 98.31 85 CYS A N 1
ATOM 642 C CA . CYS A 1 85 ? -3.194 -6.630 4.152 1.00 98.31 85 CYS A CA 1
ATOM 643 C C . CYS A 1 85 ? -4.297 -6.302 5.165 1.00 98.31 85 CYS A C 1
ATOM 645 O O . CYS A 1 85 ? -5.421 -5.920 4.808 1.00 98.31 85 CYS A O 1
ATOM 647 N N . ARG A 1 86 ? -3.960 -6.460 6.446 1.00 97.56 86 ARG A N 1
ATOM 648 C CA . ARG A 1 86 ? -4.837 -6.175 7.583 1.00 97.56 86 ARG A CA 1
ATOM 649 C C . ARG A 1 86 ? -4.055 -5.426 8.639 1.00 97.56 86 ARG A C 1
ATOM 651 O O . ARG A 1 86 ? -2.959 -5.850 8.987 1.00 97.56 86 ARG A O 1
ATOM 658 N N . VAL A 1 87 ? -4.617 -4.337 9.145 1.00 96.50 87 VAL A N 1
ATOM 659 C CA . VAL A 1 87 ? -4.012 -3.575 10.241 1.00 96.50 87 VAL A CA 1
ATOM 660 C C . VAL A 1 87 ? -5.090 -3.120 11.223 1.00 96.50 87 VAL A C 1
ATOM 662 O O . VAL A 1 87 ? -6.154 -2.684 10.779 1.00 96.50 87 VAL A O 1
ATOM 665 N N . PRO A 1 88 ? -4.868 -3.195 12.545 1.00 96.88 88 PRO A N 1
ATOM 666 C CA . PRO A 1 88 ? -5.812 -2.666 13.523 1.00 96.88 88 PRO A CA 1
ATOM 667 C C . PRO A 1 88 ? -6.125 -1.185 13.276 1.00 96.88 88 PRO A C 1
ATOM 669 O O . PRO A 1 88 ? -5.225 -0.375 13.059 1.00 96.88 88 PRO A O 1
ATOM 672 N N . VAL A 1 89 ? -7.395 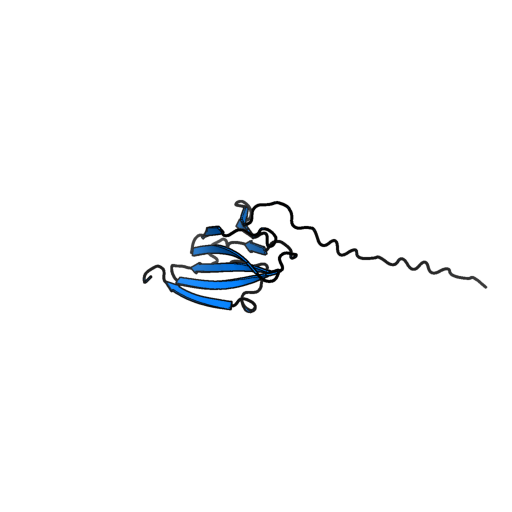-0.785 13.396 1.00 96.44 89 VAL A N 1
ATOM 673 C CA . VAL A 1 89 ? -7.809 0.624 13.187 1.00 96.44 89 VAL A CA 1
ATOM 674 C C . VAL A 1 89 ? -7.214 1.594 14.218 1.00 96.44 89 VAL A C 1
ATOM 676 O O . VAL A 1 89 ? -7.288 2.811 14.063 1.00 96.44 89 VAL A O 1
ATOM 679 N N . THR A 1 90 ? -6.654 1.056 15.304 1.00 95.31 90 THR A N 1
ATOM 680 C CA . THR A 1 90 ? -6.005 1.807 16.385 1.00 95.31 90 THR A CA 1
ATOM 681 C C . THR A 1 90 ? -4.497 1.956 16.218 1.00 95.31 90 THR A C 1
ATOM 683 O O . THR A 1 90 ? -3.870 2.600 17.063 1.00 95.31 90 THR A O 1
ATOM 686 N N . ASP A 1 91 ? -3.913 1.326 15.201 1.00 93.94 91 ASP A N 1
ATOM 687 C CA . ASP A 1 91 ? -2.471 1.342 14.989 1.00 93.94 91 ASP A CA 1
ATOM 688 C C . ASP A 1 91 ? -1.992 2.666 14.390 1.00 93.94 91 ASP A C 1
ATOM 690 O O . ASP A 1 91 ? -2.770 3.549 14.012 1.00 93.94 91 ASP A O 1
ATOM 694 N N . GLN A 1 92 ? -0.669 2.819 14.349 1.00 94.25 92 GLN A N 1
ATOM 695 C CA . GLN A 1 92 ? -0.043 3.934 13.650 1.00 94.25 92 GLN A CA 1
ATOM 696 C C . GLN A 1 92 ? -0.365 3.872 12.150 1.00 94.25 92 GLN A C 1
ATOM 698 O O . GLN A 1 92 ? -0.609 2.785 11.620 1.00 94.25 92 GLN A O 1
ATOM 703 N N . PRO A 1 93 ? -0.333 5.016 11.444 1.00 95.94 93 PRO A N 1
ATOM 704 C CA . PRO A 1 93 ? -0.446 5.022 9.995 1.00 95.94 93 PRO A CA 1
ATOM 705 C C . PRO A 1 93 ? 0.548 4.060 9.340 1.00 95.94 93 PRO A C 1
ATOM 707 O O . PRO A 1 93 ? 1.723 4.018 9.707 1.00 95.94 93 PRO A O 1
ATOM 710 N N . VAL A 1 94 ? 0.066 3.314 8.351 1.00 97.31 94 VAL A N 1
ATOM 711 C CA . VAL A 1 94 ? 0.904 2.444 7.528 1.00 97.31 94 VAL A CA 1
ATOM 712 C C . VAL A 1 94 ? 1.668 3.306 6.533 1.00 97.31 94 VAL A C 1
ATOM 714 O O . VAL A 1 94 ? 1.072 4.188 5.911 1.00 97.31 94 VAL A O 1
ATOM 717 N N . THR A 1 95 ? 2.960 3.044 6.345 1.00 98.38 95 THR A N 1
ATOM 718 C CA . THR A 1 95 ? 3.784 3.754 5.362 1.00 98.38 95 THR A CA 1
ATOM 719 C C . THR A 1 95 ? 4.379 2.815 4.325 1.00 98.38 95 THR A C 1
ATOM 721 O O . THR A 1 95 ? 4.773 1.690 4.635 1.00 98.38 95 THR A O 1
ATOM 724 N N . ILE A 1 96 ? 4.468 3.309 3.093 1.00 98.56 96 ILE A N 1
ATOM 725 C CA . ILE A 1 96 ? 5.148 2.659 1.974 1.00 98.56 96 ILE A CA 1
ATOM 726 C C . ILE A 1 96 ? 6.070 3.707 1.350 1.00 98.56 96 ILE A C 1
ATOM 728 O O . ILE A 1 96 ? 5.594 4.697 0.795 1.00 98.56 96 ILE A O 1
ATOM 732 N N . GLU A 1 97 ? 7.380 3.522 1.474 1.00 98.44 97 GLU A N 1
ATOM 733 C CA . GLU A 1 97 ? 8.380 4.364 0.813 1.00 98.44 97 GLU A CA 1
ATOM 734 C C . GLU A 1 97 ? 8.663 3.799 -0.579 1.00 98.44 97 GLU A C 1
ATOM 736 O O . GLU A 1 97 ? 9.093 2.650 -0.709 1.00 98.44 97 GLU A O 1
ATOM 741 N N . LEU A 1 98 ? 8.417 4.604 -1.615 1.00 97.69 98 LEU A N 1
ATOM 742 C CA . LEU A 1 98 ? 8.711 4.222 -2.991 1.00 97.69 98 LEU A CA 1
ATOM 743 C C . LEU A 1 98 ? 10.228 4.145 -3.226 1.00 97.69 98 LEU A C 1
ATOM 745 O O . LEU A 1 98 ? 10.975 4.994 -2.721 1.00 97.69 98 LEU A O 1
ATOM 749 N N . PRO A 1 99 ? 10.691 3.163 -4.017 1.00 96.31 99 PRO A N 1
ATOM 750 C CA . PRO A 1 99 ? 12.107 3.001 -4.301 1.00 96.31 99 PRO A CA 1
ATOM 751 C C . PRO A 1 99 ? 12.661 4.166 -5.138 1.00 96.31 99 PRO A C 1
ATOM 753 O O . PRO A 1 99 ? 11.937 4.870 -5.850 1.00 96.31 99 PRO A O 1
ATOM 756 N N . LYS A 1 100 ? 13.979 4.382 -5.051 1.00 90.44 100 LYS A N 1
ATOM 757 C CA . LYS A 1 100 ? 14.705 5.470 -5.729 1.00 90.44 100 LYS A CA 1
ATOM 758 C C . LYS A 1 100 ? 15.877 4.901 -6.522 1.00 90.44 100 LYS A C 1
ATOM 760 O O . LYS A 1 100 ? 16.349 3.810 -6.254 1.00 90.44 100 LYS A O 1
ATOM 765 N N . GLY A 1 101 ? 16.377 5.663 -7.494 1.00 85.94 101 GLY A N 1
ATOM 766 C CA . GLY A 1 101 ? 17.657 5.350 -8.142 1.00 85.94 101 GLY A CA 1
ATOM 767 C C . GLY A 1 101 ? 17.698 4.050 -8.956 1.00 85.94 101 GLY A C 1
ATOM 768 O O . GLY A 1 101 ? 18.787 3.537 -9.180 1.00 85.94 101 GLY A O 1
ATOM 769 N N . GLY A 1 102 ? 16.548 3.546 -9.415 1.00 85.25 102 GLY A N 1
ATOM 770 C CA . GLY A 1 102 ? 16.454 2.296 -10.179 1.00 85.25 102 GLY A CA 1
ATOM 771 C C . GLY A 1 102 ? 16.187 1.052 -9.329 1.00 85.25 102 GLY A C 1
ATOM 772 O O . GLY A 1 102 ? 16.042 -0.023 -9.899 1.00 85.25 102 GLY A O 1
ATOM 773 N N . ASP A 1 103 ? 16.078 1.191 -8.005 1.00 94.62 103 ASP A N 1
ATOM 774 C CA . ASP A 1 103 ? 15.560 0.124 -7.149 1.00 94.62 103 ASP A CA 1
ATOM 775 C C . ASP A 1 103 ? 14.089 -0.171 -7.488 1.00 94.62 103 ASP A C 1
ATOM 777 O O . ASP A 1 103 ? 13.348 0.703 -7.954 1.00 94.62 103 ASP A O 1
ATOM 781 N N . THR A 1 104 ? 13.663 -1.404 -7.220 1.00 96.12 104 THR A N 1
ATOM 782 C CA . THR A 1 104 ? 12.292 -1.860 -7.481 1.00 96.12 104 THR A CA 1
ATOM 783 C C . THR A 1 104 ? 11.520 -2.197 -6.222 1.00 96.12 104 THR A C 1
ATOM 785 O O . THR A 1 104 ? 10.318 -2.335 -6.316 1.00 96.12 104 THR A O 1
ATOM 788 N N . GLU A 1 105 ? 12.160 -2.300 -5.055 1.00 96.44 105 GLU A N 1
ATOM 789 C CA . GLU A 1 105 ? 11.504 -2.768 -3.829 1.00 96.44 105 GLU A CA 1
ATOM 790 C C . GLU A 1 105 ? 11.072 -1.606 -2.918 1.00 96.44 105 GLU A C 1
ATOM 792 O O . GLU A 1 105 ? 11.932 -0.908 -2.363 1.00 96.44 105 GLU A O 1
ATOM 797 N N . PRO A 1 106 ? 9.758 -1.383 -2.715 1.00 96.81 106 PRO A N 1
ATOM 798 C CA . PRO A 1 106 ? 9.265 -0.431 -1.731 1.00 96.81 106 PRO A CA 1
ATOM 799 C C . PRO A 1 106 ? 9.572 -0.889 -0.304 1.00 96.81 106 PRO A C 1
ATOM 801 O O . PRO A 1 106 ? 9.529 -2.078 0.009 1.00 96.81 106 PRO A O 1
ATOM 804 N N . LYS A 1 107 ? 9.806 0.062 0.605 1.00 97.81 107 LYS A N 1
ATOM 805 C CA . LYS A 1 107 ? 9.918 -0.245 2.041 1.00 97.81 107 LYS A CA 1
ATOM 806 C C . LYS A 1 107 ? 8.573 -0.050 2.716 1.00 97.81 107 LYS A C 1
ATOM 808 O O . LYS A 1 107 ? 8.035 1.057 2.721 1.00 97.81 107 LYS A O 1
ATOM 813 N N . THR A 1 108 ? 8.048 -1.106 3.318 1.00 97.88 108 THR A N 1
ATOM 814 C CA . THR A 1 108 ? 6.751 -1.106 3.997 1.00 97.88 108 THR A CA 1
ATOM 815 C C . THR A 1 108 ? 6.925 -1.051 5.516 1.00 97.88 108 THR A C 1
ATOM 817 O O . THR A 1 108 ? 7.868 -1.608 6.072 1.00 97.88 108 THR A O 1
ATOM 820 N N . SER A 1 109 ? 6.004 -0.387 6.221 1.00 97.56 109 SER A N 1
ATOM 821 C CA . SER A 1 109 ? 5.940 -0.428 7.695 1.00 97.56 109 SER A CA 1
ATOM 822 C C . SER A 1 109 ? 5.273 -1.695 8.243 1.00 97.56 109 SER A C 1
ATOM 824 O O . SER A 1 109 ? 5.097 -1.823 9.452 1.00 97.56 109 SER A O 1
ATOM 826 N N . PHE A 1 110 ? 4.828 -2.578 7.354 1.00 93.81 110 PHE A N 1
ATOM 827 C CA . PHE A 1 110 ? 4.169 -3.845 7.638 1.00 93.81 110 PHE A CA 1
ATOM 828 C C . PHE A 1 110 ? 4.932 -4.967 6.943 1.00 93.81 110 PHE A C 1
ATOM 830 O O . PHE A 1 110 ? 5.583 -4.728 5.922 1.00 93.81 110 PHE A O 1
ATOM 837 N N . ASP A 1 111 ? 4.824 -6.175 7.481 1.00 92.19 111 ASP A N 1
ATOM 838 C CA . ASP A 1 111 ? 5.410 -7.357 6.867 1.00 92.19 111 ASP A CA 1
ATOM 839 C C . ASP A 1 111 ? 4.467 -7.930 5.797 1.00 92.19 111 ASP A C 1
ATOM 841 O O . ASP A 1 111 ? 3.257 -8.084 6.009 1.00 92.19 111 ASP A O 1
ATOM 845 N N . LEU A 1 112 ? 5.014 -8.230 4.621 1.00 91.56 112 LEU A N 1
ATOM 846 C CA . LEU A 1 112 ? 4.264 -8.899 3.561 1.00 91.56 112 LEU A CA 1
ATOM 847 C C . LEU A 1 112 ? 4.043 -10.380 3.877 1.00 91.56 112 LEU A C 1
ATOM 849 O O . LEU A 1 112 ? 3.053 -10.937 3.405 1.00 91.56 112 LEU A O 1
ATOM 853 N N . GLU A 1 113 ? 4.891 -11.003 4.700 1.00 92.50 113 GLU A N 1
ATOM 854 C CA . GLU A 1 113 ? 4.715 -12.395 5.135 1.00 92.50 113 GLU A CA 1
ATOM 855 C C . GLU A 1 113 ? 3.470 -12.573 6.021 1.00 92.50 113 GLU A C 1
ATOM 857 O O . GLU A 1 113 ? 2.807 -13.610 5.965 1.00 92.50 113 GLU A O 1
ATOM 862 N N . ASP A 1 114 ? 3.093 -11.528 6.765 1.00 93.12 114 ASP A N 1
ATOM 863 C CA . ASP A 1 114 ? 1.853 -11.480 7.549 1.00 93.12 114 ASP A CA 1
ATOM 864 C C . ASP A 1 114 ? 0.611 -11.209 6.676 1.00 93.12 114 ASP A C 1
ATOM 866 O O . ASP A 1 114 ? -0.535 -11.337 7.124 1.00 93.12 114 ASP A O 1
ATOM 870 N N . SER A 1 115 ? 0.817 -10.826 5.413 1.00 96.62 115 SER A N 1
ATOM 871 C CA . SER A 1 115 ? -0.250 -10.501 4.472 1.00 96.62 115 SER A CA 1
ATOM 872 C C . SER A 1 115 ? -0.680 -11.724 3.665 1.00 96.62 115 SER A C 1
ATOM 874 O O . SER A 1 115 ? 0.097 -12.614 3.325 1.00 96.62 115 SER A O 1
ATOM 876 N N . LYS A 1 116 ? -1.960 -11.773 3.291 1.00 97.88 116 LYS A N 1
ATOM 877 C CA . LYS A 1 116 ? -2.477 -12.881 2.484 1.00 97.88 116 LYS A CA 1
ATOM 878 C C . LYS A 1 116 ? -2.164 -12.641 1.006 1.00 97.88 116 LYS A C 1
ATOM 880 O O . LYS A 1 116 ? -2.690 -11.694 0.429 1.00 97.88 116 LYS A O 1
ATOM 885 N N . PHE A 1 117 ? -1.430 -13.548 0.363 1.00 97.81 117 PHE A N 1
ATOM 886 C CA . PHE A 1 117 ? -1.328 -13.581 -1.101 1.00 97.81 117 PHE A CA 1
ATOM 887 C C . PHE A 1 117 ? -2.719 -13.715 -1.747 1.00 97.81 117 PHE A C 1
ATOM 889 O O . PHE A 1 117 ? -3.509 -14.596 -1.382 1.00 97.81 117 PHE A O 1
ATOM 896 N N . VAL A 1 118 ? -3.024 -12.836 -2.703 1.00 97.94 118 VAL A N 1
ATOM 897 C CA . VAL A 1 118 ? -4.294 -12.842 -3.444 1.00 97.94 118 VAL A CA 1
ATOM 898 C C . VAL A 1 118 ? -4.094 -13.410 -4.840 1.00 97.94 118 VAL A C 1
ATOM 900 O O . VAL A 1 118 ? -4.791 -14.354 -5.211 1.00 97.94 118 VAL A O 1
ATOM 903 N N . ARG A 1 119 ? -3.188 -12.809 -5.618 1.00 97.56 119 ARG A N 1
ATOM 904 C CA . ARG A 1 119 ? -2.905 -13.180 -7.010 1.00 97.56 119 ARG A CA 1
ATOM 905 C C . ARG A 1 119 ? -1.587 -12.577 -7.485 1.00 97.56 119 ARG A C 1
ATOM 907 O O . ARG A 1 119 ? -1.121 -11.589 -6.924 1.00 97.56 119 ARG A O 1
ATOM 914 N N . GLU A 1 120 ? -1.071 -13.117 -8.575 1.00 97.50 120 GLU A N 1
ATOM 915 C CA . GLU A 1 120 ? -0.017 -12.520 -9.391 1.00 97.50 120 GLU A CA 1
ATOM 916 C C . GLU A 1 120 ? -0.428 -12.566 -10.863 1.00 97.50 120 GLU A C 1
ATOM 918 O O . GLU A 1 120 ? -1.309 -13.348 -11.235 1.00 97.50 120 GLU A O 1
ATOM 923 N N . GLY A 1 121 ? 0.180 -11.720 -11.686 1.00 96.50 121 GLY A N 1
ATOM 924 C CA . GLY A 1 121 ? -0.154 -11.629 -13.100 1.00 96.50 121 GLY A CA 1
ATOM 925 C C . GLY A 1 121 ? 0.791 -10.722 -13.868 1.00 96.50 121 GLY A C 1
ATOM 926 O O . GLY A 1 121 ? 1.846 -10.315 -13.375 1.00 96.50 121 GLY A O 1
ATOM 927 N N . SER A 1 122 ? 0.400 -10.404 -15.098 1.00 95.44 122 SER A N 1
ATOM 928 C CA . SER A 1 122 ? 1.131 -9.464 -15.933 1.00 95.44 122 SER A CA 1
ATOM 929 C C . SER A 1 122 ? 0.176 -8.559 -16.686 1.00 95.44 122 SER A C 1
ATOM 931 O O . SER A 1 122 ? -0.749 -9.025 -17.343 1.00 95.44 122 SER A O 1
ATOM 933 N N . VAL A 1 123 ? 0.466 -7.260 -16.665 1.00 89.50 123 VAL A N 1
ATOM 934 C CA . VAL A 1 123 ? -0.324 -6.229 -17.350 1.00 89.50 123 VAL A CA 1
ATOM 935 C C . VAL A 1 123 ? -0.333 -6.395 -18.874 1.00 89.50 123 VAL A C 1
ATOM 937 O O . VAL A 1 123 ? -1.135 -5.764 -19.553 1.00 89.50 123 VAL A O 1
ATOM 940 N N . PHE A 1 124 ? 0.564 -7.216 -19.428 1.00 84.06 124 PHE A N 1
ATOM 941 C CA . PHE A 1 124 ? 0.628 -7.495 -20.862 1.00 84.06 124 PHE A CA 1
ATOM 942 C C . PHE A 1 124 ? -0.333 -8.601 -21.313 1.00 84.06 124 PHE A C 1
ATOM 944 O O . PHE A 1 124 ? -0.589 -8.720 -22.512 1.00 84.06 124 PHE A O 1
ATOM 951 N N . PHE A 1 125 ? -0.822 -9.426 -20.383 1.00 76.62 125 PHE A N 1
ATOM 952 C CA . PHE A 1 125 ? -1.613 -10.624 -20.681 1.00 76.62 125 PHE A CA 1
ATOM 953 C C . PHE A 1 125 ? -2.965 -10.663 -19.947 1.00 76.62 125 PHE A C 1
ATOM 955 O O . PHE A 1 125 ? -3.674 -11.663 -20.069 1.00 76.62 125 PHE A O 1
ATOM 962 N N . ASP A 1 126 ? -3.305 -9.588 -19.231 1.00 58.12 126 ASP A N 1
ATOM 963 C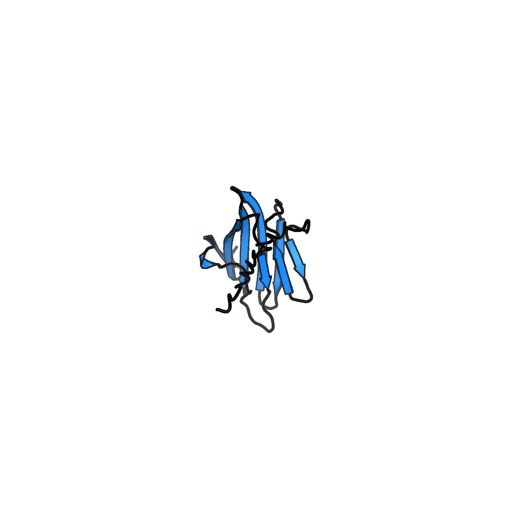 CA . ASP A 1 126 ? -4.575 -9.381 -18.520 1.00 58.12 126 ASP A CA 1
ATOM 964 C C . ASP A 1 126 ? -5.628 -8.625 -19.347 1.00 58.12 126 ASP A C 1
ATOM 966 O O . ASP A 1 126 ? -5.255 -7.750 -20.166 1.00 58.12 126 ASP A O 1
#

pLDDT: mean 86.97, std 19.17, range [38.22, 98.62]

Secondary structure (DSSP, 8-state):
--PPP-------------PPPS--SEEEETTTTEEEE-TT----EEEEEEETTEEEEEEEEEEETTEEEEEEEEEETTEEEEEEEEEETTSPPEEEEPP-TT---PEESS-STTSEEEEEEETTT-

Radius of gyration: 20.21 Å; chains: 1; bounding box: 37×29×83 Å

Organism: NCBI:txid2605989

Foldseek 3Di:
DDDDDDDDDPPPPPPPLPAQDPDDQWDADPVQQKIWGQFQDFDFDWDWDDDPFWIWIKTFPGDDPQWTWIWIWQTGNFKIWIWIDIDGNSDDIKMWHQDDDPDRDIDTPDDSVNTHTDDIDGNVPD

Sequence (126 aa):
MKRRIILLLLLLAGCSRSTPSPGPAISFDEASGVITINPAVDAKRKISYGFPLGSVTVETLGHKEGELLFEYTHEVEGGYTVYLCRVPVTDQPVTIELPKGGDTEPKTSFDLEDSKFVREGSVFFD